Protein AF-A0A0B1RYZ1-F1 (afdb_monomer_lite)

InterPro domains:
  IPR013632 Rad51-like, C-terminal [PF08423] (1-60)
  IPR020587 DNA recombination and repair protein RecA, monomer-monomer interface [PS50163] (1-62)
  IPR027417 P-loop containing nucleoside triphosphate hydrolase [G3DSA:3.40.50.300] (1-62)
  IPR027417 P-loop containing nucleoside triphosphate hydrolase [SSF52540] (5-61)

Radius of gyration: 14.28 Å; chains: 1; bounding box: 39×30×31 Å

Secondary structure (DSSP, 8-state):
-----TTPPTTHHHHHHH-SSEEEEEE-STTEEEEEEEE-SSS-S-EEEEEEETTEEEEPP-

Organism: Oesophagostomum dentatum (NCBI:txid61180)

Foldseek 3Di:
DDDDPPPDDPPPPNCVVVDQWDWDWDDDPDQKIKIFTPHHPPDDTDIAIWGQDPVGIGRDDD

Sequence (62 aa):
MFQADAKKPIGGNIIAHMSTTRLGLRKGRGETRICKVHQSPSLPEAEATFAITPGGIDDAPE

Structure (mmCIF, N/CA/C/O backbone):
data_AF-A0A0B1RYZ1-F1
#
_entry.id   AF-A0A0B1RYZ1-F1
#
loop_
_atom_site.group_PDB
_atom_site.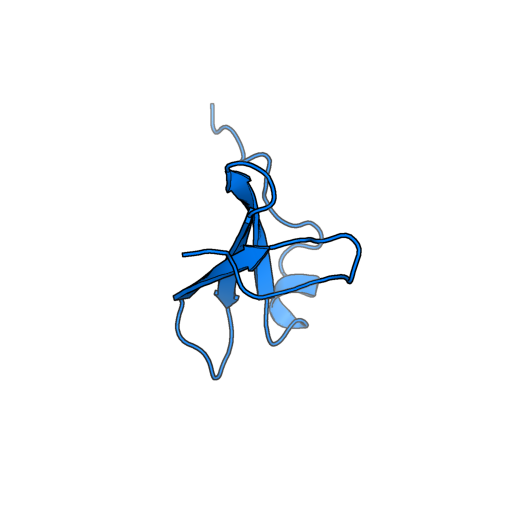id
_atom_site.type_symbol
_atom_site.label_atom_id
_atom_site.label_alt_id
_atom_site.label_comp_id
_atom_site.label_asym_id
_atom_site.label_entity_id
_atom_site.label_seq_id
_atom_site.pdbx_PDB_ins_code
_atom_site.Cartn_x
_atom_site.Cartn_y
_atom_site.Cartn_z
_atom_site.occupancy
_atom_site.B_iso_or_equiv
_atom_site.auth_seq_id
_atom_site.auth_comp_id
_atom_site.auth_asym_id
_atom_site.auth_atom_id
_atom_site.pdbx_PDB_model_num
ATOM 1 N N . MET A 1 1 ? 21.255 22.814 2.133 1.00 44.31 1 MET A N 1
ATOM 2 C CA . MET A 1 1 ? 21.555 21.406 2.471 1.00 44.31 1 MET A CA 1
ATOM 3 C C . MET A 1 1 ? 20.352 20.581 2.046 1.00 44.31 1 MET A C 1
ATOM 5 O O . MET A 1 1 ? 19.262 20.861 2.525 1.00 44.31 1 MET A O 1
ATOM 9 N N . PHE A 1 2 ? 20.502 19.684 1.069 1.00 57.56 2 PHE A N 1
ATOM 10 C CA . PHE A 1 2 ? 19.393 18.864 0.571 1.00 57.56 2 PHE A CA 1
ATOM 11 C C . PHE A 1 2 ? 19.035 17.851 1.666 1.00 57.56 2 PHE A C 1
ATOM 13 O O . PHE A 1 2 ? 19.802 16.922 1.914 1.00 57.56 2 PHE A O 1
ATOM 20 N N . GLN A 1 3 ? 17.933 18.068 2.387 1.00 60.03 3 GLN A N 1
ATOM 21 C CA . GLN A 1 3 ? 17.391 17.023 3.249 1.00 60.03 3 GLN A CA 1
ATOM 22 C C . GLN A 1 3 ? 16.815 15.952 2.330 1.00 60.03 3 GLN A C 1
ATOM 24 O O . GLN A 1 3 ? 15.812 16.176 1.657 1.00 60.03 3 GLN A O 1
ATOM 29 N N . ALA A 1 4 ? 17.488 14.805 2.265 1.00 62.06 4 ALA A N 1
ATOM 30 C CA . ALA A 1 4 ? 16.902 13.624 1.661 1.00 62.06 4 ALA A CA 1
ATOM 31 C C . ALA A 1 4 ? 15.592 13.328 2.398 1.00 62.06 4 ALA A C 1
ATOM 33 O O . ALA A 1 4 ? 15.585 13.253 3.628 1.00 62.06 4 ALA A O 1
ATOM 34 N N . ASP A 1 5 ? 14.496 13.198 1.651 1.00 66.00 5 ASP A N 1
ATOM 35 C CA . ASP A 1 5 ? 13.221 12.771 2.213 1.00 66.00 5 ASP A CA 1
ATOM 36 C C . ASP A 1 5 ? 13.450 11.455 2.967 1.00 66.00 5 ASP A C 1
ATOM 38 O O . ASP A 1 5 ? 13.820 10.434 2.375 1.00 66.00 5 ASP A O 1
ATOM 42 N N . ALA A 1 6 ? 13.284 11.499 4.291 1.00 71.75 6 ALA A N 1
ATOM 43 C CA . ALA A 1 6 ? 13.601 10.392 5.188 1.00 71.75 6 ALA A CA 1
ATOM 44 C C . ALA A 1 6 ? 12.760 9.135 4.897 1.00 71.75 6 ALA A C 1
ATOM 46 O O . ALA A 1 6 ? 13.037 8.070 5.444 1.00 71.75 6 ALA A O 1
ATOM 47 N N . LYS A 1 7 ? 11.734 9.246 4.043 1.00 80.12 7 LYS A N 1
ATOM 48 C CA . LYS A 1 7 ? 10.807 8.168 3.687 1.00 80.12 7 LYS A CA 1
ATOM 49 C C . LYS A 1 7 ? 11.069 7.544 2.313 1.00 80.12 7 LYS A C 1
ATOM 51 O O . LYS A 1 7 ? 10.206 6.830 1.802 1.00 80.12 7 LYS A O 1
ATOM 56 N N . LYS A 1 8 ? 12.230 7.780 1.690 1.00 87.12 8 LYS A N 1
ATOM 57 C CA . LYS A 1 8 ? 12.562 7.125 0.415 1.00 87.12 8 LYS A CA 1
ATOM 58 C C . LYS A 1 8 ? 12.690 5.599 0.601 1.00 87.12 8 LYS A C 1
ATOM 60 O O . LYS A 1 8 ? 13.397 5.166 1.512 1.00 87.12 8 LYS A O 1
ATOM 65 N N . PRO A 1 9 ? 12.071 4.771 -0.262 1.00 90.44 9 PRO A N 1
ATOM 66 C CA . PRO A 1 9 ? 12.228 3.322 -0.189 1.00 90.44 9 PRO A CA 1
ATOM 67 C C . PRO A 1 9 ? 13.676 2.896 -0.466 1.00 90.44 9 PRO A C 1
ATOM 69 O O . PRO A 1 9 ? 14.375 3.485 -1.299 1.00 90.44 9 PRO A O 1
ATOM 72 N N . ILE A 1 10 ? 14.115 1.842 0.223 1.00 93.25 10 ILE A N 1
ATOM 73 C CA . ILE A 1 10 ? 15.426 1.216 0.013 1.00 93.25 10 ILE A CA 1
ATOM 74 C C . ILE A 1 10 ? 15.481 0.439 -1.312 1.00 93.25 10 ILE A C 1
ATOM 76 O O . ILE A 1 10 ? 14.467 0.198 -1.964 1.00 93.25 10 ILE A O 1
ATOM 80 N N . GLY A 1 11 ? 16.688 0.037 -1.718 1.00 92.50 11 GLY A N 1
ATOM 81 C CA . GLY A 1 11 ? 16.903 -0.812 -2.898 1.00 92.50 11 GLY A CA 1
ATOM 82 C C . GLY A 1 11 ? 16.960 -0.075 -4.242 1.00 92.50 11 GLY A C 1
ATOM 83 O O . GLY A 1 11 ? 17.308 -0.683 -5.254 1.00 92.50 11 GLY A O 1
ATOM 84 N N . GLY A 1 12 ? 16.688 1.234 -4.256 1.00 92.56 12 GLY A N 1
ATOM 85 C CA . GLY A 1 12 ? 16.944 2.111 -5.401 1.00 92.56 12 GLY A CA 1
ATOM 86 C C . GLY A 1 12 ? 16.328 1.606 -6.709 1.00 92.56 12 GLY A C 1
ATOM 87 O O . GLY A 1 12 ? 15.210 1.094 -6.729 1.00 92.56 12 GLY A O 1
ATOM 88 N N . ASN A 1 13 ? 17.074 1.744 -7.807 1.00 95.00 13 ASN A N 1
ATOM 89 C CA . ASN A 1 13 ? 16.595 1.397 -9.149 1.00 95.00 13 ASN A CA 1
ATOM 90 C C . ASN A 1 13 ? 16.317 -0.101 -9.323 1.00 95.00 13 ASN A C 1
ATOM 92 O O . ASN A 1 13 ? 15.422 -0.458 -10.081 1.00 95.00 13 ASN A O 1
ATOM 96 N N . ILE A 1 14 ? 17.051 -0.965 -8.615 1.00 96.94 14 ILE A N 1
ATOM 97 C CA . ILE A 1 14 ? 16.908 -2.422 -8.736 1.00 96.94 14 ILE A CA 1
ATOM 98 C C . ILE A 1 14 ? 15.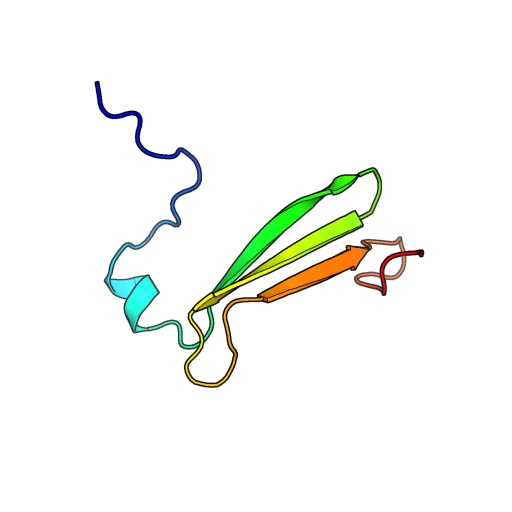503 -2.837 -8.289 1.00 96.94 14 ILE A C 1
ATOM 100 O O . ILE A 1 14 ? 14.752 -3.434 -9.058 1.00 96.94 14 ILE A O 1
ATOM 104 N N . ILE A 1 15 ? 15.114 -2.450 -7.071 1.00 95.31 15 ILE A N 1
ATOM 105 C CA . ILE A 1 15 ? 13.779 -2.761 -6.544 1.00 95.31 15 ILE A CA 1
ATOM 106 C C . ILE A 1 15 ? 12.698 -1.992 -7.304 1.00 95.31 15 ILE A C 1
ATOM 108 O O . ILE A 1 15 ? 11.630 -2.544 -7.578 1.00 95.31 15 ILE A O 1
ATOM 112 N N . ALA A 1 16 ? 12.978 -0.743 -7.690 1.00 94.12 16 ALA A N 1
ATOM 113 C CA . ALA A 1 16 ? 12.030 0.077 -8.429 1.00 94.12 16 ALA A CA 1
ATOM 114 C C . ALA A 1 16 ? 11.657 -0.521 -9.796 1.00 94.12 16 ALA A C 1
ATOM 116 O O . ALA A 1 16 ? 10.490 -0.446 -10.169 1.00 94.12 16 ALA A O 1
ATOM 117 N N . HIS A 1 17 ? 12.615 -1.108 -10.519 1.00 94.69 17 HIS A N 1
ATOM 118 C CA . HIS A 1 17 ? 12.387 -1.701 -11.837 1.00 94.69 17 HIS A CA 1
ATOM 119 C C . HIS A 1 17 ? 11.733 -3.086 -11.767 1.00 94.69 17 HIS A C 1
ATOM 121 O O . HIS A 1 17 ? 10.881 -3.401 -12.590 1.00 94.69 17 HIS A O 1
ATOM 127 N N . MET A 1 18 ? 12.113 -3.905 -10.781 1.00 96.38 18 MET A N 1
ATOM 128 C CA . MET A 1 18 ? 11.585 -5.266 -10.633 1.00 96.38 18 MET A CA 1
ATOM 129 C C . MET A 1 18 ? 10.146 -5.281 -10.093 1.00 96.38 18 MET A C 1
ATOM 131 O O . MET A 1 18 ? 9.347 -6.137 -10.469 1.00 96.38 18 MET A O 1
ATOM 135 N N . SER A 1 19 ? 9.790 -4.315 -9.241 1.00 95.94 19 SER A N 1
ATOM 136 C CA . SER A 1 19 ? 8.437 -4.213 -8.687 1.00 95.94 19 SER A CA 1
ATOM 137 C C . SER A 1 19 ? 7.470 -3.628 -9.717 1.00 95.94 19 SER A C 1
ATOM 139 O O . SER A 1 19 ? 7.576 -2.456 -10.075 1.00 95.94 19 SER A O 1
ATOM 141 N N . THR A 1 20 ? 6.482 -4.410 -10.146 1.00 95.94 20 THR A N 1
ATOM 142 C CA . THR A 1 20 ? 5.484 -3.974 -11.138 1.00 95.94 20 THR A CA 1
ATOM 143 C C . THR A 1 20 ? 4.443 -3.025 -10.550 1.00 95.94 20 THR A C 1
ATOM 145 O O . THR A 1 20 ? 4.012 -2.100 -11.226 1.00 95.94 20 THR A O 1
ATOM 148 N N . THR A 1 21 ? 4.059 -3.210 -9.286 1.00 96.31 21 THR A N 1
ATOM 149 C CA . THR A 1 21 ? 3.163 -2.300 -8.560 1.00 96.31 21 THR A CA 1
ATOM 150 C C . THR A 1 21 ? 3.785 -1.929 -7.225 1.00 96.31 21 THR A C 1
ATOM 152 O O . THR A 1 21 ? 4.178 -2.800 -6.451 1.00 96.31 21 THR A O 1
ATOM 155 N N . ARG A 1 22 ? 3.880 -0.627 -6.948 1.00 96.38 22 ARG A N 1
ATOM 156 C CA . ARG A 1 22 ? 4.414 -0.100 -5.688 1.00 96.38 22 ARG A CA 1
ATOM 157 C C . ARG A 1 22 ? 3.352 0.713 -4.968 1.00 96.38 22 ARG A C 1
ATOM 159 O O . ARG A 1 22 ? 2.817 1.673 -5.525 1.00 96.38 22 ARG A O 1
ATOM 166 N N . LEU A 1 23 ? 3.104 0.346 -3.715 1.00 96.44 23 LEU A N 1
ATOM 167 C CA . LEU A 1 23 ? 2.131 0.990 -2.842 1.00 96.44 23 LEU A CA 1
ATOM 168 C C . LEU A 1 23 ? 2.844 1.688 -1.684 1.00 96.44 23 LEU A C 1
ATOM 170 O O . LEU A 1 23 ? 3.731 1.120 -1.048 1.00 96.44 23 LEU A O 1
ATOM 174 N N . GLY A 1 24 ? 2.462 2.931 -1.427 1.00 94.81 24 GLY A N 1
ATOM 175 C CA . GLY A 1 24 ? 2.924 3.729 -0.302 1.00 94.81 24 GLY A CA 1
ATOM 176 C C . GLY A 1 24 ? 1.889 3.713 0.802 1.00 94.81 24 GLY A C 1
ATOM 177 O O . GLY A 1 24 ? 0.772 4.176 0.596 1.00 94.81 24 GLY A O 1
ATOM 178 N N . LEU A 1 25 ? 2.254 3.211 1.977 1.00 95.81 25 LEU A N 1
ATOM 179 C CA . LEU A 1 25 ? 1.362 3.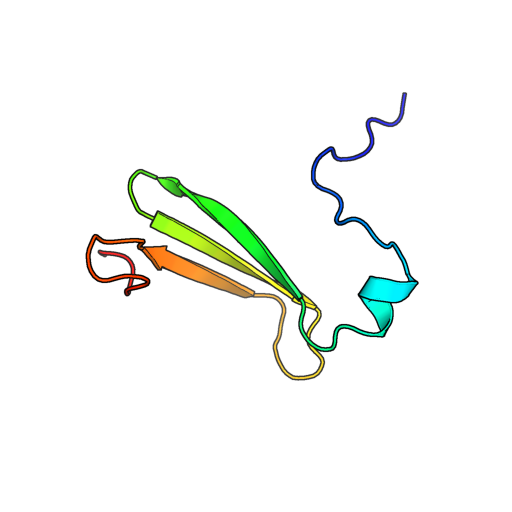175 3.130 1.00 95.81 25 LEU A CA 1
ATOM 180 C C . LEU A 1 25 ? 1.731 4.291 4.103 1.00 95.81 25 LEU A C 1
ATOM 182 O O . LEU A 1 25 ? 2.886 4.422 4.511 1.00 95.81 25 LEU A O 1
ATOM 186 N N . ARG A 1 26 ? 0.741 5.083 4.515 1.00 94.19 26 ARG A N 1
ATOM 187 C CA . ARG A 1 26 ? 0.901 6.084 5.576 1.00 94.19 26 ARG A CA 1
ATOM 188 C C . ARG A 1 26 ? -0.198 5.968 6.622 1.00 94.19 26 ARG A C 1
ATOM 190 O O . ARG A 1 26 ? -1.318 5.544 6.340 1.00 94.19 26 ARG A O 1
ATOM 197 N N . LYS A 1 27 ? 0.126 6.361 7.854 1.00 94.44 27 LYS A N 1
ATOM 198 C CA . LYS A 1 27 ? -0.838 6.405 8.957 1.00 94.44 27 LYS A CA 1
ATOM 199 C C . LYS A 1 27 ? -1.830 7.555 8.741 1.00 94.44 27 LYS A C 1
ATOM 201 O O . LYS A 1 27 ? -1.403 8.671 8.445 1.00 94.44 27 LYS A O 1
ATOM 206 N N . GLY A 1 28 ? -3.125 7.264 8.864 1.00 92.62 28 GLY A N 1
ATOM 207 C CA . GLY A 1 28 ? -4.204 8.249 8.899 1.00 92.62 28 GLY A CA 1
ATOM 208 C C . GLY A 1 28 ? -4.551 8.657 10.334 1.00 92.62 28 GLY A C 1
ATOM 209 O O . GLY A 1 28 ? -3.723 8.553 11.245 1.00 92.62 28 GLY A O 1
ATOM 210 N N . ARG A 1 29 ? -5.784 9.119 10.552 1.00 92.12 29 ARG A N 1
ATOM 211 C CA . ARG A 1 29 ? -6.310 9.444 11.886 1.00 92.12 29 ARG A CA 1
ATOM 212 C C . ARG A 1 29 ? -6.844 8.180 12.569 1.00 92.12 29 ARG A C 1
ATOM 214 O O . ARG A 1 29 ? -7.592 7.421 11.961 1.00 92.12 29 ARG A O 1
ATOM 221 N N . GLY A 1 30 ? -6.491 7.970 13.837 1.00 92.19 30 GLY A N 1
ATOM 222 C CA . GLY A 1 30 ? -6.946 6.803 14.601 1.00 92.19 30 GLY A CA 1
ATOM 223 C C . GLY A 1 30 ? -6.519 5.480 13.953 1.00 92.19 30 GLY A C 1
ATOM 224 O O . GLY A 1 30 ? -5.327 5.234 13.733 1.00 92.19 30 GLY A O 1
ATOM 225 N N . GLU A 1 31 ? -7.500 4.640 13.637 1.00 93.25 31 GLU A N 1
ATOM 226 C CA . GLU A 1 31 ? -7.302 3.313 13.041 1.00 93.25 31 GLU A CA 1
ATOM 227 C C . GLU A 1 31 ? -7.149 3.350 11.514 1.00 93.25 31 GLU A C 1
ATOM 229 O O . GLU A 1 31 ? -6.681 2.380 10.918 1.00 93.25 31 GLU A O 1
ATOM 234 N N . THR A 1 32 ? -7.422 4.497 10.882 1.00 96.25 32 THR A N 1
ATOM 235 C CA . THR A 1 32 ? -7.321 4.643 9.426 1.00 96.25 32 THR A CA 1
ATOM 236 C C . THR A 1 32 ? -5.873 4.656 8.927 1.00 96.25 32 THR A C 1
ATOM 238 O O . THR A 1 32 ? -4.915 5.050 9.611 1.00 96.25 32 THR A O 1
ATOM 24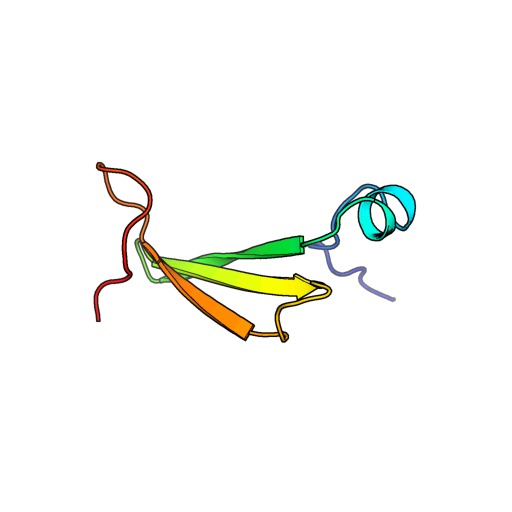1 N N . ARG A 1 33 ? -5.698 4.215 7.690 1.00 97.06 33 ARG A N 1
ATOM 242 C CA . ARG A 1 33 ? -4.463 4.149 6.917 1.00 97.06 33 ARG A CA 1
ATOM 243 C C . ARG A 1 33 ? -4.773 4.589 5.499 1.00 97.06 33 ARG A C 1
ATOM 245 O O . ARG A 1 33 ? -5.898 4.466 5.034 1.00 97.06 33 ARG A O 1
ATOM 252 N N . ILE A 1 34 ? -3.766 5.121 4.826 1.00 96.75 34 ILE A N 1
ATOM 253 C CA . ILE A 1 34 ? -3.908 5.606 3.458 1.00 96.75 34 ILE A CA 1
ATOM 254 C C . ILE A 1 34 ? -2.883 4.871 2.608 1.00 96.75 34 ILE A C 1
ATOM 256 O O . ILE A 1 34 ? -1.693 4.859 2.935 1.00 96.75 34 ILE A O 1
ATOM 260 N N . CYS A 1 35 ? -3.366 4.239 1.546 1.00 97.12 35 CYS A N 1
ATOM 261 C CA . CYS A 1 35 ? -2.573 3.558 0.541 1.00 97.12 35 CYS A CA 1
ATOM 262 C C . CYS A 1 35 ? -2.530 4.415 -0.720 1.00 97.12 35 CYS A C 1
ATOM 264 O O . CYS A 1 35 ? -3.571 4.739 -1.284 1.00 97.12 35 CYS A O 1
ATOM 266 N N . LYS A 1 36 ? -1.327 4.760 -1.173 1.00 96.44 36 LYS A N 1
ATOM 267 C CA . LYS A 1 36 ? -1.089 5.473 -2.425 1.00 96.44 36 LYS A CA 1
ATOM 268 C C . LYS A 1 36 ? -0.485 4.542 -3.461 1.00 96.44 36 LYS A C 1
ATOM 270 O O . LYS A 1 36 ? 0.518 3.889 -3.179 1.00 96.44 36 LYS A O 1
ATOM 275 N N . VAL A 1 37 ? -1.016 4.538 -4.676 1.00 97.00 37 VAL A N 1
ATOM 276 C CA . VAL A 1 37 ? -0.334 3.927 -5.820 1.00 97.00 37 VAL A CA 1
ATOM 277 C C . VAL A 1 37 ? 0.820 4.841 -6.225 1.00 97.00 37 VAL A C 1
ATOM 279 O O . VAL A 1 37 ? 0.598 5.935 -6.734 1.00 97.00 37 VAL A O 1
ATOM 282 N N . HIS A 1 38 ? 2.059 4.415 -5.967 1.00 92.56 38 HIS A N 1
ATOM 283 C CA . HIS A 1 38 ? 3.255 5.155 -6.385 1.00 92.56 38 HIS A CA 1
ATOM 284 C C . HIS A 1 38 ? 3.616 4.897 -7.843 1.00 92.56 38 HIS A C 1
ATOM 286 O O . HIS A 1 38 ? 4.169 5.765 -8.503 1.00 92.56 38 HIS A O 1
ATOM 292 N N . GLN A 1 39 ? 3.417 3.663 -8.300 1.00 92.75 39 GLN A N 1
ATOM 293 C CA . GLN A 1 39 ? 3.671 3.260 -9.677 1.00 92.75 39 GLN A CA 1
ATOM 294 C C . GLN A 1 39 ? 2.936 1.949 -9.943 1.00 92.75 39 GLN A C 1
ATOM 296 O O . GLN A 1 39 ? 3.011 1.026 -9.129 1.00 92.75 39 GLN A O 1
ATOM 301 N N . SER A 1 40 ? 2.278 1.858 -11.092 1.00 95.44 40 SER A N 1
ATOM 302 C CA . SER A 1 40 ? 1.723 0.622 -11.638 1.00 95.44 40 SER A CA 1
ATOM 303 C C . SER A 1 40 ? 1.581 0.769 -13.159 1.00 95.44 40 SER A C 1
ATOM 305 O O . SER A 1 40 ? 1.332 1.880 -13.624 1.00 95.44 40 SER A O 1
ATOM 307 N N . PRO A 1 41 ? 1.737 -0.300 -13.958 1.00 96.44 41 PRO A N 1
ATOM 308 C CA . PRO A 1 41 ? 1.475 -0.249 -15.396 1.00 96.44 41 PRO A CA 1
ATOM 309 C C . PRO A 1 41 ? -0.020 -0.160 -15.733 1.00 96.44 41 PRO A C 1
ATOM 311 O O . PRO A 1 41 ? -0.363 0.253 -16.835 1.00 96.44 41 PRO A O 1
ATOM 314 N N . SER A 1 42 ? -0.903 -0.574 -14.820 1.00 96.62 42 SER A N 1
ATOM 315 C CA . SER A 1 42 ? -2.345 -0.708 -15.070 1.00 96.62 42 SER A CA 1
ATOM 316 C C . SER A 1 42 ? -3.219 0.168 -14.174 1.00 96.62 42 SER A C 1
ATOM 318 O O . SER A 1 42 ? -4.427 0.231 -14.395 1.00 96.62 42 SER A O 1
ATOM 320 N N . LEU A 1 43 ? -2.639 0.836 -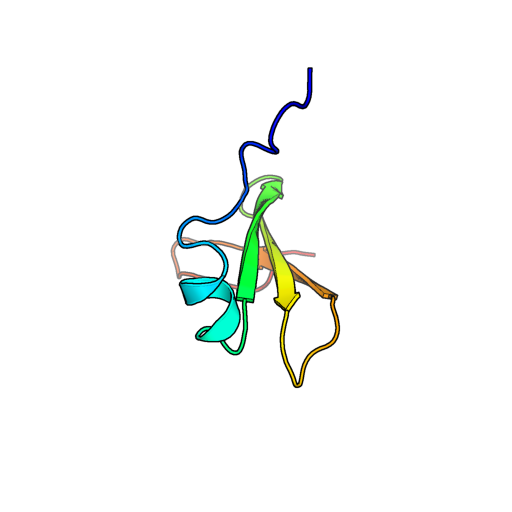13.172 1.00 95.81 43 LEU A N 1
ATOM 321 C CA . LEU A 1 43 ? -3.367 1.700 -12.244 1.00 95.81 43 LEU A CA 1
ATOM 322 C C . LEU A 1 43 ? -2.827 3.132 -12.314 1.00 95.81 43 LEU A C 1
ATOM 324 O O . LEU A 1 43 ? -1.606 3.314 -12.281 1.00 95.81 43 LEU A O 1
ATOM 328 N N . PRO A 1 44 ? -3.707 4.148 -12.366 1.00 96.06 44 PRO A N 1
ATOM 329 C CA . PRO A 1 44 ? -3.285 5.533 -12.226 1.00 96.06 44 PRO A CA 1
ATOM 330 C C . PRO A 1 44 ? -2.775 5.805 -10.805 1.00 96.06 44 PRO A C 1
ATOM 332 O O . PRO A 1 44 ? -3.092 5.080 -9.857 1.00 96.06 44 PRO A O 1
ATOM 335 N N . GLU A 1 45 ? -2.012 6.886 -10.641 1.00 94.62 45 GLU A N 1
ATOM 336 C CA . GLU A 1 45 ? -1.684 7.394 -9.310 1.00 94.62 45 GLU A CA 1
ATOM 337 C C . GLU A 1 45 ? -2.971 7.816 -8.587 1.00 94.62 45 GLU A C 1
ATOM 339 O O . GLU A 1 45 ? -3.656 8.755 -8.993 1.00 94.62 45 GLU A O 1
ATOM 344 N N . ALA A 1 46 ? -3.303 7.102 -7.514 1.00 95.94 46 ALA A N 1
ATOM 345 C CA . ALA A 1 46 ? -4.499 7.318 -6.711 1.00 95.94 46 ALA A CA 1
ATOM 346 C C . ALA A 1 46 ? -4.220 7.008 -5.233 1.00 95.94 46 ALA A C 1
ATOM 348 O O . ALA A 1 46 ? -3.244 6.327 -4.902 1.00 95.94 46 ALA A O 1
ATOM 349 N N . GLU A 1 47 ? -5.081 7.506 -4.345 1.00 96.12 47 GLU A N 1
ATOM 350 C CA . GLU A 1 47 ? -5.059 7.210 -2.910 1.00 96.12 47 GLU A CA 1
ATOM 351 C C . GLU A 1 47 ? -6.384 6.565 -2.485 1.00 96.12 47 GLU A C 1
ATOM 353 O O . GLU A 1 47 ? -7.448 6.960 -2.956 1.00 96.12 47 GLU A O 1
ATOM 358 N N . ALA A 1 48 ? -6.308 5.584 -1.587 1.00 96.44 48 ALA A N 1
ATOM 359 C CA . ALA A 1 48 ? -7.453 4.928 -0.963 1.00 96.44 48 ALA A CA 1
ATOM 360 C C . ALA A 1 48 ? -7.253 4.859 0.555 1.00 96.44 48 ALA A C 1
ATOM 362 O O . ALA A 1 48 ? -6.128 4.670 1.034 1.00 96.44 48 ALA A O 1
ATOM 363 N N . THR A 1 49 ? -8.340 5.001 1.311 1.00 97.06 49 THR A N 1
ATOM 364 C CA . THR A 1 49 ? -8.330 4.911 2.776 1.00 97.06 49 THR A CA 1
ATOM 365 C C . THR A 1 49 ? -8.846 3.542 3.205 1.00 97.06 49 THR A C 1
ATOM 367 O O . THR A 1 49 ? -9.826 3.057 2.655 1.00 97.06 49 THR A O 1
ATOM 370 N N . PHE A 1 50 ? -8.194 2.935 4.192 1.00 97.31 50 PHE A N 1
ATOM 371 C CA . PHE A 1 50 ? -8.595 1.668 4.808 1.00 97.31 50 PHE A CA 1
ATOM 372 C C . PHE A 1 50 ? -8.410 1.740 6.327 1.00 97.31 50 PHE A C 1
ATOM 374 O O . PHE A 1 50 ? -7.746 2.653 6.825 1.00 97.31 50 PHE A O 1
ATOM 381 N N . ALA A 1 51 ? -8.960 0.794 7.080 1.00 97.12 51 ALA A N 1
ATOM 382 C CA . ALA A 1 51 ? -8.754 0.670 8.520 1.00 97.12 51 ALA A CA 1
ATOM 383 C C . ALA A 1 51 ? -8.014 -0.627 8.872 1.00 97.12 51 ALA A C 1
ATOM 385 O O . ALA A 1 51 ? -8.023 -1.599 8.119 1.00 97.12 51 ALA A O 1
ATOM 386 N N . ILE A 1 52 ? -7.334 -0.629 10.021 1.00 96.19 52 ILE A N 1
ATOM 387 C CA . ILE A 1 52 ? -6.811 -1.854 10.638 1.00 96.19 52 ILE A CA 1
ATOM 388 C C . ILE A 1 52 ? -7.606 -2.088 11.918 1.00 96.19 52 ILE A C 1
ATOM 390 O O . ILE A 1 52 ? -7.447 -1.334 12.876 1.00 96.19 52 ILE A O 1
ATOM 394 N N . THR A 1 53 ? -8.429 -3.131 11.921 1.00 94.75 53 THR A N 1
ATOM 395 C CA . THR A 1 53 ? -9.292 -3.543 13.032 1.00 94.75 53 THR A CA 1
ATOM 396 C C . THR A 1 53 ? -8.739 -4.822 13.682 1.00 94.75 53 THR A C 1
ATOM 398 O O . THR A 1 53 ? -7.818 -5.444 13.139 1.00 94.75 53 THR A O 1
ATOM 401 N N . PRO A 1 54 ? -9.286 -5.288 14.822 1.00 96.00 54 PRO A N 1
ATOM 402 C CA . PRO A 1 54 ? -8.933 -6.599 15.378 1.00 96.00 54 PRO A CA 1
ATOM 403 C C . PRO A 1 54 ? -9.180 -7.776 14.416 1.00 96.00 54 PRO A C 1
ATOM 405 O O . PRO A 1 54 ? -8.570 -8.829 14.585 1.00 96.00 54 PRO A O 1
ATOM 408 N N . GLY A 1 55 ? -10.054 -7.602 13.416 1.00 95.75 55 GLY A N 1
ATOM 409 C CA . GLY A 1 55 ? -10.330 -8.587 12.366 1.00 95.75 55 GLY A CA 1
ATOM 410 C C . GLY A 1 55 ? -9.375 -8.530 11.168 1.00 95.75 55 GLY A C 1
ATOM 411 O O . GLY A 1 55 ? -9.395 -9.441 10.345 1.00 95.75 55 GLY A O 1
ATOM 412 N N . GLY A 1 56 ? -8.522 -7.504 11.069 1.00 96.19 56 GLY A N 1
ATOM 413 C CA . GLY A 1 56 ? -7.567 -7.332 9.973 1.00 96.19 56 GLY A CA 1
ATOM 414 C C . GLY A 1 56 ? -7.735 -6.013 9.216 1.00 96.19 56 GLY A C 1
ATOM 415 O O . GLY A 1 56 ? -8.051 -4.983 9.807 1.00 96.19 56 GLY A O 1
ATOM 416 N N . ILE A 1 57 ? -7.441 -6.034 7.912 1.00 96.81 57 ILE A N 1
ATOM 417 C CA . ILE A 1 57 ? -7.640 -4.886 7.015 1.00 96.81 57 ILE A CA 1
ATOM 418 C C . ILE A 1 57 ? -9.111 -4.847 6.615 1.00 96.81 57 ILE A C 1
ATOM 420 O O . ILE A 1 57 ? -9.627 -5.849 6.126 1.00 96.81 57 ILE A O 1
ATOM 424 N N . ASP A 1 58 ? -9.741 -3.694 6.799 1.00 96.56 58 ASP A N 1
ATOM 425 C CA . ASP A 1 58 ? -11.154 -3.476 6.497 1.00 96.56 58 ASP A CA 1
ATOM 426 C C . ASP A 1 58 ? -11.356 -2.105 5.835 1.00 96.56 58 ASP A C 1
ATOM 428 O O . ASP A 1 58 ? -10.430 -1.278 5.784 1.00 96.56 58 ASP A O 1
ATOM 432 N N . ASP A 1 59 ? -12.563 -1.857 5.343 1.00 96.00 59 ASP A N 1
ATOM 433 C CA . ASP A 1 59 ? -12.955 -0.553 4.829 1.00 96.00 59 ASP A CA 1
ATOM 434 C C . ASP A 1 59 ? -12.840 0.512 5.927 1.00 96.00 59 ASP A C 1
ATOM 436 O O . ASP A 1 59 ? -13.063 0.273 7.119 1.00 96.00 59 ASP A O 1
ATOM 440 N N . ALA A 1 60 ? -12.424 1.716 5.534 1.00 91.62 60 ALA A N 1
ATOM 441 C CA . ALA A 1 60 ? -12.398 2.820 6.476 1.00 91.62 60 ALA A CA 1
ATOM 442 C C . ALA A 1 60 ? -13.840 3.186 6.872 1.00 91.62 60 ALA A C 1
ATOM 444 O O . ALA A 1 60 ? -14.693 3.266 5.988 1.00 91.62 60 ALA A O 1
ATOM 445 N N . PRO A 1 61 ? -14.118 3.441 8.163 1.00 80.38 61 PRO A N 1
ATOM 446 C CA . PRO A 1 61 ? -15.394 4.031 8.551 1.00 80.38 61 PRO A CA 1
ATOM 447 C C . PRO A 1 61 ? -15.565 5.383 7.837 1.00 80.38 61 PRO A C 1
ATOM 449 O O . PRO A 1 61 ? -14.576 6.115 7.707 1.00 80.38 61 PRO A O 1
ATOM 452 N N . GLU A 1 62 ? -16.784 5.676 7.362 1.00 65.50 62 GLU A N 1
ATOM 453 C CA . GLU A 1 62 ? -17.139 6.966 6.733 1.00 65.50 62 GLU A CA 1
ATOM 454 C C . GLU A 1 62 ? -16.745 8.180 7.591 1.00 65.50 62 GLU A C 1
ATOM 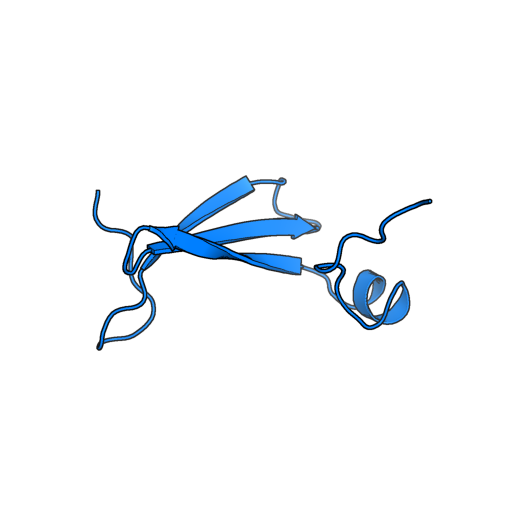456 O O . GLU A 1 62 ? -16.919 8.138 8.835 1.00 65.50 62 GLU A O 1
#

pLDDT: mean 90.76, std 11.41, range [44.31, 97.31]